Protein AF-A0A834RPD9-F1 (afdb_monomer_lite)

Organism: NCBI:txid45151

pLDDT: mean 86.38, std 17.06, range [36.84, 98.62]

Secondary structure (DSSP, 8-state):
-------------------HHHHHHHHHHHHHHHHHHHSGGGS-SSS-TTTS----BGGGS-HHHHHHHHHHHHHHHHSBP-S-TTT-TT--BHHHHHHHHHHHHHHHHSSSTTHHHHHHHHHHHHHHHHHHHH---SPPPB--GGGGSS-GGG-TTTSSSTTSGGG-----

Sequence (172 aa):
MKFVFVLVALAGSAVANAPQTDALAKHGLEQLWLDVAKHSDSYSKECTPGTVARRREWSNLKRSEKLNYIDAVQCMGKKKARYPAAIAGGAKNRYDDFVVTHILLTQYTHGNGNFLSWHRYFMWAWEQTLRNECGYKGYLPYYNWALWADNPRASPLLDVDSATINSIRSLS

InterPro domains:
  IPR002227 Tyrosinase copper-binding domain [PF00264] (92-152)
  IPR002227 Tyrosinase copper-binding domain [PS00497] (110-127)
  IPR008922 Di-copper centre-containing domain superfamily [G3DSA:1.10.1280.10] (9-169)
  IPR008922 Di-copper centre-containing domain superfamily [SSF48056] (43-160)
  IPR050316 Tyrosinase and Hemocyanin [PTHR11474] (39-154)

Structure (mmCIF, N/CA/C/O backbone):
data_AF-A0A834RPD9-F1
#
_entry.id   AF-A0A834RPD9-F1
#
loop_
_atom_site.group_PDB
_atom_site.id
_atom_site.type_symbol
_atom_site.label_atom_id
_atom_site.label_alt_id
_atom_site.label_comp_id
_atom_site.label_asym_id
_atom_site.label_entity_id
_atom_site.label_seq_id
_atom_site.pdbx_PDB_ins_code
_atom_site.Cartn_x
_atom_site.Cartn_y
_atom_site.Cartn_z
_atom_site.occupancy
_atom_site.B_iso_or_equiv
_atom_site.auth_seq_id
_atom_site.auth_comp_id
_atom_site.auth_asym_id
_atom_site.auth_atom_id
_atom_site.pdbx_PDB_model_num
ATOM 1 N N . MET A 1 1 ? -38.974 -46.574 29.282 1.00 37.72 1 MET A N 1
ATOM 2 C CA . MET A 1 1 ? -37.867 -45.605 29.454 1.00 37.72 1 MET A CA 1
ATOM 3 C C . MET A 1 1 ? -37.730 -44.793 28.176 1.00 37.72 1 MET A C 1
ATOM 5 O O . MET A 1 1 ? -37.403 -45.371 27.151 1.00 37.72 1 MET A O 1
ATOM 9 N N . LYS A 1 2 ? -38.064 -43.497 28.198 1.00 37.56 2 LYS A N 1
ATOM 10 C CA . LYS A 1 2 ? -37.857 -42.577 27.066 1.00 37.56 2 LYS A CA 1
ATOM 11 C C . LYS A 1 2 ? -36.654 -41.698 27.404 1.00 37.56 2 LYS A C 1
ATOM 13 O O . LYS A 1 2 ? -36.713 -40.955 28.377 1.00 37.56 2 LYS A O 1
ATOM 18 N N . PHE A 1 3 ? -35.570 -41.827 26.645 1.00 37.16 3 PHE A N 1
ATOM 19 C CA . PHE A 1 3 ? -34.387 -40.984 26.797 1.00 37.16 3 PHE A CA 1
ATOM 20 C C . PHE A 1 3 ? -34.636 -39.646 26.098 1.00 37.16 3 PHE A C 1
ATOM 22 O O . PHE A 1 3 ? -34.852 -39.603 24.889 1.00 37.16 3 PHE A O 1
ATOM 29 N N . VAL A 1 4 ? -34.645 -38.562 26.872 1.00 43.22 4 VAL A N 1
ATOM 30 C CA . VAL A 1 4 ? -34.692 -37.189 26.362 1.00 43.22 4 VAL A CA 1
ATOM 31 C C . VAL A 1 4 ? -33.250 -36.741 26.141 1.00 43.22 4 VAL A C 1
ATOM 33 O O . VAL A 1 4 ? -32.501 -36.577 27.100 1.00 43.22 4 VAL A O 1
ATOM 36 N N . PHE A 1 5 ? -32.851 -36.562 24.882 1.00 43.38 5 PHE A N 1
ATOM 37 C CA . PHE A 1 5 ? -31.584 -35.921 24.541 1.00 43.38 5 PHE A CA 1
ATOM 38 C C . PHE A 1 5 ? -31.767 -34.404 24.598 1.00 43.38 5 PHE A C 1
ATOM 40 O O . PHE A 1 5 ? -32.418 -33.812 23.739 1.00 43.38 5 PHE A O 1
ATOM 47 N N . VAL A 1 6 ? -31.196 -33.774 25.623 1.00 43.59 6 VAL A N 1
ATOM 48 C CA . VAL A 1 6 ? -31.073 -32.316 25.697 1.00 43.59 6 VAL A CA 1
ATOM 49 C C . VAL A 1 6 ? -29.845 -31.917 24.880 1.00 43.59 6 VAL A C 1
ATOM 51 O O . VAL A 1 6 ? -28.709 -32.094 25.313 1.00 43.59 6 VAL A O 1
ATOM 54 N N . LEU A 1 7 ? -30.076 -31.401 23.673 1.00 44.75 7 LEU A N 1
ATOM 55 C CA . LEU A 1 7 ? -29.058 -30.715 22.879 1.00 44.75 7 LEU A CA 1
ATOM 56 C C . LEU A 1 7 ? -28.772 -29.360 23.533 1.00 44.75 7 LEU A C 1
ATOM 58 O O . LEU A 1 7 ? -29.503 -28.390 23.338 1.00 44.75 7 LEU A O 1
ATOM 62 N N . VAL A 1 8 ? -27.708 -29.298 24.333 1.00 44.41 8 VAL A N 1
ATOM 63 C CA . VAL A 1 8 ? -27.150 -28.028 24.803 1.00 44.41 8 VAL A CA 1
ATOM 64 C C . VAL A 1 8 ? -26.411 -27.396 23.628 1.00 44.41 8 VAL A C 1
ATOM 66 O O . VAL A 1 8 ? -25.300 -27.794 23.285 1.00 44.41 8 VAL A O 1
ATOM 69 N N . ALA A 1 9 ? -27.044 -26.416 22.986 1.00 46.19 9 ALA A N 1
ATOM 70 C CA . ALA A 1 9 ? -26.358 -25.529 22.062 1.00 46.19 9 ALA A CA 1
ATOM 71 C C . ALA A 1 9 ? -25.400 -24.645 22.873 1.00 46.19 9 ALA A C 1
ATOM 73 O O . ALA A 1 9 ? -25.812 -23.680 23.516 1.00 46.19 9 ALA A O 1
ATOM 74 N N . LEU A 1 10 ? -24.112 -24.991 22.865 1.00 41.78 10 LEU A N 1
ATOM 75 C CA . LEU A 1 10 ? -23.051 -24.083 23.286 1.00 41.78 10 LEU A CA 1
ATOM 76 C C . LEU A 1 10 ? -23.015 -22.928 22.283 1.00 41.78 10 LEU A C 1
ATOM 78 O O . LEU A 1 10 ? -22.409 -23.026 21.216 1.00 41.78 10 LEU A O 1
ATOM 82 N N . ALA A 1 11 ? -23.687 -21.831 22.624 1.00 46.00 11 ALA A N 1
ATOM 83 C CA . ALA A 1 11 ? -23.435 -20.538 22.014 1.00 46.00 11 ALA A CA 1
ATOM 84 C C . ALA A 1 11 ? -22.009 -20.125 22.400 1.00 46.00 11 ALA A C 1
ATOM 86 O O . ALA A 1 11 ? -21.773 -19.492 23.428 1.00 46.00 11 ALA A O 1
ATOM 87 N N . GLY A 1 12 ? -21.039 -20.553 21.592 1.00 36.84 12 GLY A N 1
ATOM 88 C CA . GLY A 1 12 ? -19.687 -20.029 21.624 1.00 36.84 12 GLY A CA 1
ATOM 89 C C . GLY A 1 12 ? -19.729 -18.578 21.173 1.00 36.84 12 GLY A C 1
ATOM 90 O O . GLY A 1 12 ? -19.526 -18.280 20.000 1.00 36.84 12 GLY A O 1
ATOM 91 N N . SER A 1 13 ? -20.011 -17.671 22.103 1.00 39.88 13 SER A N 1
ATOM 92 C CA . SER A 1 13 ? -19.723 -16.256 21.931 1.00 39.88 13 SER A CA 1
ATOM 93 C C . SER A 1 13 ? -18.206 -16.114 21.930 1.00 39.88 13 SER A C 1
ATOM 95 O O . SER A 1 13 ? -17.597 -15.813 22.954 1.00 39.88 13 SER A O 1
ATOM 97 N N . ALA A 1 14 ? -17.579 -16.357 20.780 1.00 41.56 14 ALA A N 1
ATOM 98 C CA . ALA A 1 14 ? -16.257 -15.829 20.501 1.00 41.56 14 ALA A CA 1
ATOM 99 C C . ALA A 1 14 ? -16.407 -14.308 20.405 1.00 41.56 14 ALA A C 1
ATOM 101 O O . ALA A 1 14 ? -16.479 -13.726 19.324 1.00 41.56 14 ALA A O 1
ATOM 102 N N . VAL A 1 15 ? -16.527 -13.656 21.561 1.00 42.41 15 VAL A N 1
ATOM 103 C CA . VAL A 1 15 ? -16.249 -12.234 21.667 1.00 42.41 15 VAL A CA 1
ATOM 104 C C . VAL A 1 15 ? -14.756 -12.155 21.405 1.00 42.41 15 VAL A C 1
ATOM 106 O O . VAL A 1 15 ? -13.945 -12.468 22.272 1.00 42.41 15 VAL A O 1
ATOM 109 N N . ALA A 1 16 ? -14.395 -11.873 20.156 1.00 44.88 16 ALA A N 1
ATOM 110 C CA . ALA A 1 16 ? -13.029 -11.558 19.803 1.00 44.88 16 ALA A CA 1
ATOM 111 C C . ALA A 1 16 ? -12.628 -10.381 20.695 1.00 44.88 16 ALA A C 1
ATOM 113 O O . ALA A 1 16 ? -13.097 -9.259 20.495 1.00 44.88 16 ALA A O 1
ATOM 114 N N . ASN A 1 17 ? -11.834 -10.647 21.733 1.00 53.91 17 ASN A N 1
ATOM 115 C CA . ASN A 1 17 ? -11.209 -9.588 22.501 1.00 53.91 17 ASN A CA 1
ATOM 116 C C . ASN A 1 17 ? -10.353 -8.826 21.497 1.00 53.91 17 ASN A C 1
ATOM 118 O O . ASN A 1 17 ? -9.334 -9.344 21.040 1.00 53.91 17 ASN A O 1
ATOM 122 N N . ALA A 1 18 ? -10.806 -7.636 21.095 1.00 58.97 18 ALA A N 1
ATOM 123 C CA . ALA A 1 18 ? -9.969 -6.741 20.320 1.00 58.97 18 ALA A CA 1
ATOM 124 C C . ALA A 1 18 ? -8.639 -6.628 21.082 1.00 58.97 18 ALA A C 1
ATOM 126 O O . ALA A 1 18 ? -8.673 -6.398 22.298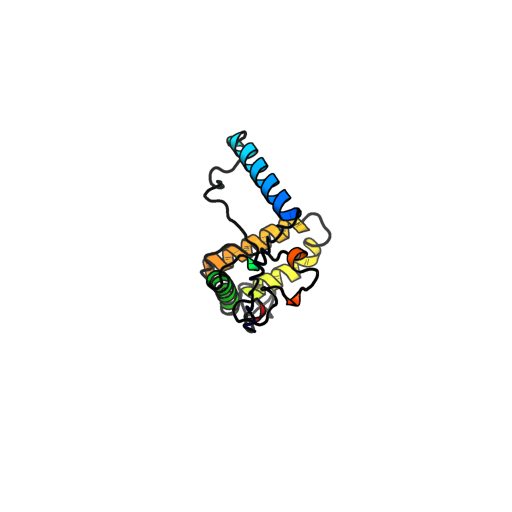 1.00 58.97 18 ALA A O 1
ATOM 127 N N . PRO A 1 19 ? -7.488 -6.847 20.426 1.00 72.81 19 PRO A N 1
ATOM 128 C CA . PRO A 1 19 ? -6.196 -6.716 21.070 1.00 72.81 19 PRO A CA 1
ATOM 129 C C . PRO A 1 19 ? -6.140 -5.408 21.854 1.00 72.81 19 PRO A C 1
ATOM 131 O O . PRO A 1 19 ? -6.664 -4.388 21.404 1.00 72.81 19 PRO A O 1
ATOM 134 N N . GLN A 1 20 ? -5.490 -5.407 23.017 1.00 78.81 20 GLN A N 1
ATOM 135 C CA . GLN A 1 20 ? -5.323 -4.191 23.827 1.00 78.81 20 GLN A CA 1
ATOM 136 C C . GLN A 1 20 ? -4.764 -3.020 22.992 1.00 78.81 20 GLN A C 1
ATOM 138 O O . GLN A 1 20 ? -5.111 -1.862 23.220 1.00 78.81 20 GLN A O 1
ATOM 143 N N . THR A 1 21 ? -3.966 -3.330 21.967 1.00 80.12 21 THR A N 1
ATOM 144 C CA . THR A 1 21 ? -3.442 -2.371 20.989 1.00 80.12 2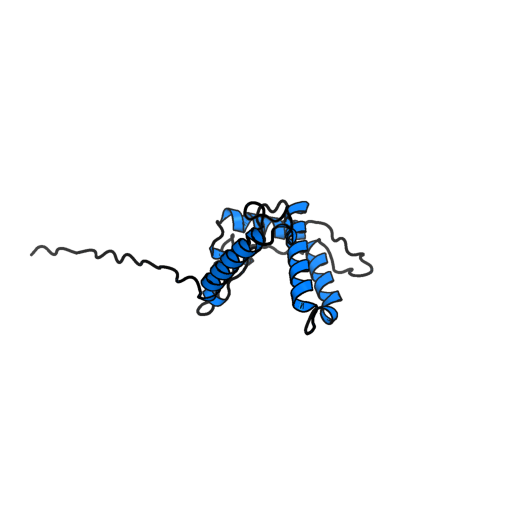1 THR A CA 1
ATOM 145 C C . THR A 1 21 ? -4.530 -1.698 20.150 1.00 80.12 21 THR A C 1
ATOM 147 O O . THR A 1 21 ? -4.437 -0.500 19.899 1.00 80.12 21 THR A O 1
ATOM 150 N N . ASP A 1 22 ? -5.579 -2.420 19.751 1.00 82.31 22 ASP A N 1
ATOM 151 C CA . ASP A 1 22 ? -6.691 -1.874 18.963 1.00 82.31 22 ASP A CA 1
ATOM 152 C C . ASP A 1 22 ? -7.579 -0.968 19.828 1.00 82.31 22 ASP A C 1
ATOM 154 O O . ASP A 1 22 ? -8.010 0.098 19.381 1.00 82.31 22 ASP A O 1
ATOM 158 N N . ALA A 1 23 ? -7.793 -1.340 21.096 1.00 85.75 23 ALA A N 1
ATOM 159 C CA . ALA A 1 23 ? -8.485 -0.488 22.064 1.00 85.75 23 ALA A CA 1
ATOM 160 C C . ALA A 1 23 ? -7.720 0.826 22.307 1.00 85.75 23 ALA A C 1
ATOM 162 O O . ALA A 1 23 ? -8.315 1.906 22.288 1.00 85.75 23 ALA A O 1
ATOM 163 N N . LEU A 1 24 ? -6.393 0.749 22.459 1.00 88.50 24 LEU A N 1
ATOM 164 C CA . LEU A 1 24 ? -5.541 1.926 22.619 1.00 88.50 24 LEU A CA 1
ATOM 165 C C . LEU A 1 24 ? -5.535 2.808 21.363 1.00 88.50 24 LEU A C 1
ATOM 167 O O . LEU A 1 24 ? -5.635 4.030 21.473 1.00 88.50 24 LEU A O 1
ATOM 171 N N . ALA A 1 25 ? -5.471 2.209 20.172 1.00 87.88 25 ALA A N 1
ATOM 172 C CA . ALA A 1 25 ? -5.541 2.941 18.909 1.00 87.88 25 ALA A CA 1
ATOM 173 C C . ALA A 1 25 ? -6.880 3.677 18.749 1.00 87.88 25 ALA A C 1
ATOM 175 O O . ALA A 1 25 ? -6.901 4.832 18.319 1.00 87.88 25 ALA A O 1
ATOM 176 N N . LYS A 1 26 ? -7.994 3.043 19.143 1.00 88.56 26 LYS A N 1
ATOM 177 C CA . LYS A 1 26 ? -9.317 3.677 19.153 1.00 88.56 26 LYS A CA 1
ATOM 178 C C . LYS A 1 26 ? -9.357 4.872 20.105 1.00 88.56 26 LYS A C 1
ATOM 180 O O . LYS A 1 26 ? -9.768 5.950 19.685 1.00 88.56 26 LYS A O 1
ATOM 185 N N . HIS A 1 27 ? -8.880 4.704 21.338 1.00 92.12 27 HIS A N 1
ATOM 186 C CA . HIS A 1 27 ? -8.811 5.802 22.303 1.00 92.12 27 HIS A CA 1
ATOM 187 C C . HIS A 1 27 ? -7.941 6.960 21.784 1.00 92.12 27 HIS A C 1
ATOM 189 O O . HIS A 1 27 ? -8.343 8.118 21.846 1.00 92.12 27 HIS A O 1
ATOM 195 N N . GLY A 1 28 ? -6.776 6.661 21.200 1.00 93.12 28 GLY A N 1
ATOM 196 C CA . GLY A 1 28 ? -5.909 7.676 20.596 1.00 93.12 28 GLY A CA 1
ATOM 197 C C . GLY A 1 28 ? -6.586 8.441 19.454 1.00 93.12 28 GLY A C 1
ATOM 198 O O . GLY A 1 28 ? -6.439 9.657 19.355 1.00 93.12 28 GLY A O 1
ATOM 199 N N . LEU A 1 29 ? -7.375 7.753 18.625 1.00 90.75 29 LEU A N 1
ATOM 200 C CA . LEU A 1 29 ? -8.143 8.385 17.554 1.00 90.75 29 LEU A CA 1
ATOM 201 C C . LEU A 1 29 ? -9.250 9.304 18.095 1.00 90.75 29 LEU A C 1
ATOM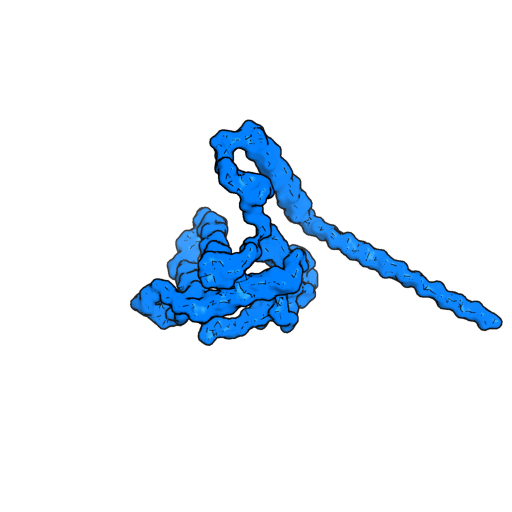 203 O O . LEU A 1 29 ? -9.465 10.381 17.548 1.00 90.75 29 LEU A O 1
ATOM 207 N N . GLU A 1 30 ? -9.939 8.907 19.164 1.00 92.06 30 GLU A N 1
ATOM 208 C CA . GLU A 1 30 ? -10.943 9.750 19.829 1.00 92.06 30 GLU A CA 1
ATOM 209 C C . GLU A 1 30 ? -10.307 11.029 20.390 1.00 92.06 30 GLU A C 1
ATOM 211 O O . GLU A 1 30 ? -10.808 12.125 20.135 1.00 92.06 30 GLU A O 1
ATOM 216 N N . GLN A 1 31 ? -9.159 10.909 21.066 1.00 94.81 31 GLN A N 1
ATOM 217 C CA . GLN A 1 31 ? -8.411 12.066 21.569 1.00 94.81 31 GLN A CA 1
ATOM 218 C C . GLN A 1 31 ? -7.928 12.982 20.439 1.00 94.81 31 GLN A C 1
ATOM 220 O O . GLN A 1 31 ? -8.035 14.202 20.557 1.00 94.81 31 GLN A O 1
ATOM 225 N N . LEU A 1 32 ? -7.466 12.415 19.319 1.00 92.31 32 LEU A N 1
ATOM 226 C CA . LEU A 1 32 ? -7.076 13.195 18.144 1.00 92.31 32 LEU A CA 1
ATOM 227 C C . LEU A 1 32 ? -8.240 14.045 17.623 1.00 92.31 32 LEU A C 1
ATOM 229 O O . LEU A 1 32 ? -8.050 15.218 17.327 1.00 92.31 32 LEU A O 1
ATOM 233 N N . TRP A 1 33 ? -9.451 13.494 17.529 1.00 91.12 33 TRP A N 1
ATOM 234 C CA . TRP A 1 33 ? -10.590 14.270 17.030 1.00 91.12 33 TRP A CA 1
ATOM 235 C C . TRP A 1 33 ? -11.043 15.364 17.993 1.00 91.12 33 TRP A C 1
ATOM 237 O O . TRP A 1 33 ? -11.471 16.426 17.540 1.00 91.12 33 TRP A O 1
ATOM 247 N N . LEU A 1 34 ? -10.905 15.145 19.302 1.00 92.94 34 LEU A N 1
ATOM 248 C CA . LEU A 1 34 ? -11.113 16.201 20.292 1.00 92.94 34 LEU A CA 1
ATOM 249 C C . LEU A 1 34 ? -10.086 17.329 20.133 1.00 92.94 34 LEU A C 1
ATOM 251 O O . LEU A 1 34 ? -10.447 18.498 20.253 1.00 92.94 34 LEU A O 1
ATOM 255 N N . ASP A 1 35 ? -8.830 16.993 19.842 1.00 93.44 35 ASP A N 1
ATOM 256 C CA . ASP A 1 35 ? -7.780 17.980 19.594 1.00 93.44 35 ASP A CA 1
ATOM 257 C C . ASP A 1 35 ? -8.012 18.763 18.293 1.00 93.44 35 ASP A C 1
ATOM 259 O O . ASP A 1 35 ? -7.979 19.992 18.298 1.00 93.44 35 ASP A O 1
ATOM 263 N N . VAL A 1 36 ? -8.366 18.072 17.204 1.00 91.56 36 VAL A N 1
ATOM 264 C CA . VAL A 1 36 ? -8.718 18.693 15.915 1.00 91.56 36 VAL A CA 1
ATOM 265 C C . VAL A 1 36 ? -9.886 19.670 16.065 1.00 91.56 36 VAL A C 1
ATOM 267 O O . VAL A 1 36 ? -9.859 20.751 15.481 1.00 91.56 36 VAL A O 1
ATOM 270 N N . ALA A 1 37 ? -10.895 19.329 16.873 1.00 90.00 37 ALA A N 1
ATOM 271 C CA . ALA A 1 37 ? -12.028 20.216 17.134 1.00 90.00 37 ALA A CA 1
ATOM 272 C C . ALA A 1 37 ? -11.629 21.481 17.916 1.00 90.00 37 ALA A C 1
ATOM 274 O O . ALA A 1 37 ? -12.202 22.545 17.688 1.00 90.00 37 ALA A O 1
ATOM 275 N N . LYS A 1 38 ? -10.648 21.382 18.823 1.00 94.44 38 LYS A N 1
ATOM 276 C CA . LYS A 1 38 ? -10.145 22.520 19.613 1.00 94.44 38 LYS A CA 1
ATOM 277 C C . LYS A 1 38 ? -9.174 23.403 18.833 1.00 94.44 38 LYS A C 1
ATOM 279 O O . LYS A 1 38 ? -9.160 24.611 19.044 1.00 94.44 38 LYS A O 1
ATOM 284 N N . HIS A 1 39 ? -8.388 22.817 17.936 1.00 92.88 39 HIS A N 1
ATOM 285 C CA . HIS A 1 39 ? -7.304 23.489 17.219 1.00 92.88 39 HIS A CA 1
ATOM 286 C C . HIS A 1 39 ? -7.528 23.485 15.702 1.00 92.88 39 HIS A C 1
ATOM 288 O O . HIS A 1 39 ? -6.603 23.224 14.938 1.00 92.88 39 HIS A O 1
ATOM 294 N N . SER A 1 40 ? -8.756 23.758 15.252 1.00 87.88 40 SER A N 1
ATOM 295 C CA . SER A 1 40 ? -9.153 23.561 13.847 1.00 87.88 40 SER A CA 1
ATOM 296 C C . SER A 1 40 ? -8.296 24.312 12.816 1.00 87.88 40 SER A C 1
ATOM 298 O O . SER A 1 40 ? -8.117 23.814 11.707 1.00 87.88 40 SER A O 1
ATOM 300 N N . ASP A 1 41 ? -7.699 25.448 13.190 1.00 92.44 41 ASP A N 1
ATOM 301 C CA . ASP A 1 41 ? -6.809 26.227 12.317 1.00 92.44 41 ASP A CA 1
ATOM 302 C C . ASP A 1 41 ? -5.437 25.567 12.093 1.00 92.44 41 ASP A C 1
ATOM 304 O O . ASP A 1 41 ? -4.766 25.851 11.101 1.00 92.44 41 ASP A O 1
ATOM 308 N N . SER A 1 42 ? -5.026 24.656 12.981 1.00 91.62 42 SER A N 1
ATOM 309 C CA . SER A 1 42 ? -3.764 23.907 12.888 1.00 91.62 42 SER A CA 1
ATOM 310 C C . SER A 1 42 ? -3.867 22.656 12.009 1.00 91.62 42 SER A C 1
ATOM 312 O O . SER A 1 42 ? -2.855 22.007 11.740 1.00 91.62 42 SER A O 1
ATOM 314 N N . TYR A 1 43 ? -5.075 22.291 11.570 1.00 88.56 43 TYR A N 1
ATOM 315 C CA . TYR A 1 43 ? -5.344 21.059 10.833 1.00 88.56 43 TYR A CA 1
ATOM 316 C C . TYR A 1 43 ? -5.912 21.327 9.436 1.00 88.56 43 TYR A C 1
ATOM 318 O O . TYR A 1 43 ? -6.466 22.380 9.132 1.00 88.56 43 TYR A O 1
ATOM 326 N N . SER A 1 44 ? -5.769 20.339 8.549 1.00 87.31 44 SER A N 1
ATOM 327 C CA . SER A 1 44 ? -6.324 20.423 7.197 1.00 87.31 44 SER A CA 1
ATOM 328 C C . SER A 1 44 ? -7.853 20.441 7.229 1.00 87.31 44 SER A C 1
ATOM 330 O O . SER A 1 44 ? -8.477 19.568 7.828 1.00 87.31 44 SER A O 1
ATOM 332 N N . LYS A 1 45 ? -8.453 21.374 6.481 1.00 88.75 45 LYS A N 1
ATOM 333 C CA . LYS A 1 45 ? -9.907 21.427 6.248 1.00 88.75 45 LYS A CA 1
ATOM 334 C C . LYS A 1 45 ? -10.409 20.292 5.347 1.00 88.75 45 LYS A C 1
ATOM 336 O O . LYS A 1 45 ? -11.602 20.013 5.322 1.00 88.75 45 LYS A O 1
ATOM 341 N N . GLU A 1 46 ? -9.510 19.634 4.616 1.00 89.69 46 GLU A N 1
ATOM 342 C CA . GLU A 1 46 ? -9.832 18.542 3.691 1.00 89.69 46 GLU A CA 1
ATOM 343 C C . GLU A 1 46 ? -9.756 17.162 4.362 1.00 89.69 46 GLU A C 1
ATOM 345 O O . GLU A 1 46 ? -10.467 16.238 3.962 1.00 89.69 46 GLU A O 1
ATOM 350 N N . CYS A 1 47 ? -8.924 17.009 5.401 1.00 88.56 47 CYS A N 1
ATOM 351 C CA . CYS A 1 47 ? -8.807 15.779 6.185 1.00 88.56 47 CYS A CA 1
ATOM 352 C C . CYS A 1 47 ? -9.764 15.825 7.383 1.00 88.56 47 CYS A C 1
ATOM 354 O O . CYS A 1 47 ? -9.412 16.253 8.479 1.00 88.56 47 CYS A O 1
ATOM 356 N N . THR A 1 48 ? -10.995 15.379 7.156 1.00 88.44 48 THR A N 1
ATOM 357 C CA . THR A 1 48 ? -12.086 15.411 8.135 1.00 88.44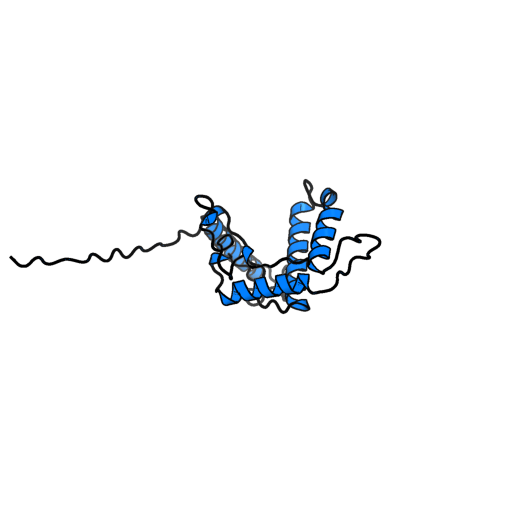 48 THR A CA 1
ATOM 358 C C . THR A 1 48 ? -12.446 13.994 8.589 1.00 88.44 48 THR A C 1
ATOM 360 O O . THR A 1 48 ? -12.127 13.026 7.892 1.00 88.44 48 THR A O 1
ATOM 363 N N . PRO A 1 49 ? -13.199 13.822 9.690 1.00 86.69 49 PRO A N 1
ATOM 364 C CA . PRO A 1 49 ? -13.696 12.505 10.100 1.00 86.69 49 PRO A CA 1
ATOM 365 C C . PRO A 1 49 ? -14.491 11.749 9.017 1.00 86.69 49 PRO A C 1
ATOM 367 O O . PRO A 1 49 ? -14.535 10.512 9.041 1.00 86.69 49 PRO A O 1
ATOM 370 N N . GLY A 1 50 ? -15.118 12.482 8.085 1.00 88.25 50 GLY A N 1
ATOM 371 C CA . GLY A 1 50 ? -15.896 11.933 6.971 1.00 88.25 50 GLY A CA 1
ATOM 372 C C . GLY A 1 50 ? -15.081 11.629 5.711 1.00 88.25 50 GLY A C 1
ATOM 373 O O . GLY A 1 50 ? -15.503 10.798 4.912 1.00 88.25 50 GLY A O 1
ATOM 374 N N . THR A 1 51 ? -13.916 12.258 5.536 1.00 90.38 51 THR A N 1
ATOM 375 C CA . THR A 1 51 ? -13.059 12.097 4.344 1.00 90.38 51 THR A CA 1
ATOM 376 C C . THR A 1 51 ? -11.783 11.304 4.617 1.00 90.38 51 THR A C 1
ATOM 378 O O . THR A 1 51 ? -11.143 10.827 3.679 1.00 90.38 51 THR A O 1
ATOM 381 N N . VAL A 1 52 ? -11.405 11.133 5.888 1.00 90.56 52 VAL A N 1
ATOM 382 C CA . VAL A 1 52 ? -10.193 10.412 6.281 1.00 90.56 52 VAL A CA 1
ATOM 383 C C . VAL A 1 52 ? -10.230 8.956 5.808 1.00 90.56 52 VAL A C 1
ATOM 385 O O . VAL A 1 52 ? -11.193 8.214 6.027 1.00 90.56 52 VAL A O 1
ATOM 388 N N . ALA A 1 53 ? -9.138 8.531 5.177 1.00 92.62 53 ALA A N 1
ATOM 389 C CA . ALA A 1 53 ? -8.941 7.151 4.765 1.00 92.62 53 ALA A CA 1
ATOM 390 C C . ALA A 1 53 ? -8.935 6.211 5.980 1.00 92.62 53 ALA A C 1
ATOM 392 O O . ALA A 1 53 ? -8.213 6.435 6.953 1.00 92.62 53 ALA A O 1
ATOM 393 N N . ARG A 1 54 ? -9.698 5.114 5.908 1.00 91.31 54 ARG A N 1
ATOM 394 C CA . ARG A 1 54 ? -9.737 4.080 6.955 1.00 91.31 54 ARG A CA 1
ATOM 395 C C . ARG A 1 54 ? -9.129 2.784 6.439 1.00 91.31 54 ARG A C 1
ATOM 397 O O . ARG A 1 54 ? -9.741 2.073 5.643 1.00 91.31 54 ARG A O 1
ATOM 404 N N . ARG A 1 55 ? -7.925 2.473 6.916 1.00 94.75 55 ARG A N 1
ATOM 405 C CA . ARG A 1 55 ? -7.269 1.176 6.703 1.00 94.75 55 ARG A CA 1
ATOM 406 C C . ARG A 1 55 ? -7.800 0.176 7.723 1.00 94.75 55 ARG A C 1
ATOM 408 O O . ARG A 1 55 ? -7.995 0.528 8.882 1.00 94.75 55 ARG A O 1
ATOM 415 N N . ARG A 1 56 ? -8.080 -1.049 7.282 1.00 93.25 56 ARG A N 1
ATOM 416 C CA . ARG A 1 56 ? -8.711 -2.094 8.102 1.00 93.25 56 ARG A CA 1
ATOM 417 C C . ARG A 1 56 ? -7.874 -3.359 8.088 1.00 93.25 56 ARG A C 1
ATOM 419 O O . ARG A 1 56 ? -7.160 -3.623 7.122 1.00 93.25 56 ARG A O 1
ATOM 426 N N . GLU A 1 57 ? -7.980 -4.120 9.164 1.00 92.62 57 GLU A N 1
ATOM 427 C CA . GLU A 1 57 ? -7.352 -5.428 9.261 1.00 92.62 57 GLU A CA 1
ATOM 428 C C . GLU A 1 57 ? -7.917 -6.356 8.162 1.00 92.62 57 GLU A C 1
ATOM 430 O O . GLU A 1 57 ? -9.096 -6.265 7.805 1.00 92.62 57 GLU A O 1
ATOM 435 N N . TRP A 1 58 ? -7.063 -7.201 7.577 1.00 94.25 58 TRP A N 1
ATOM 436 C CA . TRP A 1 58 ? -7.413 -8.065 6.446 1.00 94.25 58 TRP A CA 1
ATOM 437 C C . TRP A 1 58 ? -8.600 -9.000 6.712 1.00 94.25 58 TRP A C 1
ATOM 439 O O . TRP A 1 58 ? -9.493 -9.108 5.873 1.00 94.25 58 TRP A O 1
ATOM 449 N N . SER A 1 59 ? -8.635 -9.696 7.848 1.00 92.56 59 SER A N 1
ATOM 450 C CA . SER A 1 59 ? -9.740 -10.580 8.237 1.00 92.56 59 SER A CA 1
ATOM 451 C C . SER A 1 59 ? -11.088 -9.856 8.347 1.00 92.56 59 SER A C 1
ATOM 453 O O . SER A 1 59 ? -12.105 -10.453 8.001 1.00 92.56 59 SER A O 1
ATOM 455 N N . ASN A 1 60 ? -11.088 -8.562 8.677 1.00 93.31 60 ASN A N 1
ATOM 456 C CA . ASN A 1 60 ? -12.282 -7.711 8.732 1.00 93.31 60 ASN A CA 1
ATOM 457 C C . ASN A 1 60 ? -12.791 -7.241 7.355 1.00 93.31 60 ASN A C 1
ATOM 459 O O . ASN A 1 60 ? -13.840 -6.594 7.275 1.00 93.31 60 ASN A O 1
ATOM 463 N N . LEU A 1 61 ? -12.076 -7.532 6.262 1.00 94.81 61 LEU A N 1
ATOM 464 C CA . LEU A 1 61 ? -12.551 -7.255 4.906 1.00 94.81 61 LEU A CA 1
ATOM 465 C C . LEU A 1 61 ? -13.534 -8.324 4.413 1.00 94.81 61 LEU A C 1
ATOM 467 O O . LEU A 1 61 ? -13.318 -9.529 4.573 1.00 94.81 61 LEU A O 1
ATOM 471 N N . LYS A 1 62 ? -14.568 -7.887 3.689 1.00 95.00 62 LYS A N 1
ATOM 472 C CA . LYS A 1 62 ? -15.444 -8.780 2.919 1.00 95.00 62 LYS A CA 1
ATOM 473 C C . LYS A 1 62 ? -14.640 -9.483 1.826 1.00 95.00 62 LYS A C 1
ATOM 475 O O . LYS A 1 62 ? -13.691 -8.921 1.279 1.00 95.00 62 LYS A O 1
ATOM 480 N N . ARG A 1 63 ? -15.085 -10.673 1.406 1.00 93.06 63 ARG A N 1
ATOM 481 C CA . ARG A 1 63 ? -14.463 -11.420 0.293 1.00 93.06 63 ARG A CA 1
ATOM 482 C C . ARG A 1 63 ? -14.292 -10.559 -0.965 1.00 93.06 63 ARG A C 1
ATOM 484 O O . ARG A 1 63 ? -13.223 -10.559 -1.558 1.00 93.06 63 ARG A O 1
ATOM 491 N N . SER A 1 64 ? -15.310 -9.782 -1.336 1.00 95.19 64 SER A N 1
ATOM 492 C CA . SER A 1 64 ? -15.258 -8.885 -2.500 1.00 95.19 64 SER A CA 1
ATOM 493 C C . SER A 1 64 ? -14.215 -7.772 -2.367 1.00 95.19 64 SER A C 1
ATOM 495 O O . SER A 1 64 ? -13.634 -7.355 -3.361 1.00 95.19 64 SER A O 1
ATOM 497 N N . GLU A 1 65 ? -13.971 -7.280 -1.150 1.00 96.12 65 GLU A N 1
ATOM 498 C CA . GLU A 1 65 ? -12.965 -6.245 -0.886 1.00 96.12 65 GLU A CA 1
ATOM 499 C C . GLU A 1 65 ? -11.552 -6.828 -0.982 1.00 96.12 65 GLU A C 1
ATOM 501 O O . GLU A 1 65 ? -10.682 -6.216 -1.599 1.00 96.12 65 GLU A O 1
ATOM 506 N N . LYS A 1 66 ? -11.350 -8.044 -0.453 1.00 95.12 66 LYS A N 1
ATOM 507 C CA . LYS A 1 66 ? -10.097 -8.802 -0.606 1.00 95.12 66 LYS A CA 1
ATOM 508 C C . LYS A 1 66 ? -9.785 -9.060 -2.078 1.00 95.12 66 LYS A C 1
ATOM 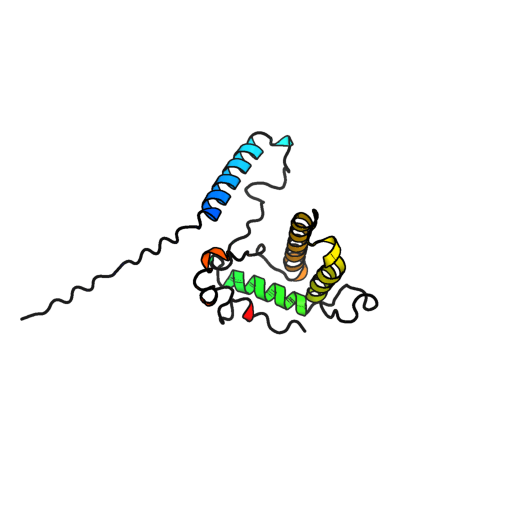510 O O . LYS A 1 66 ? -8.686 -8.750 -2.528 1.00 95.12 66 LYS A O 1
ATOM 515 N N . LEU A 1 67 ? -10.765 -9.560 -2.834 1.00 94.31 67 LEU A N 1
ATOM 516 C CA . LEU A 1 67 ? -10.619 -9.808 -4.270 1.00 94.31 67 LEU A CA 1
ATOM 517 C C . LEU A 1 67 ? -10.319 -8.518 -5.042 1.00 94.31 67 LEU A C 1
ATOM 519 O O . LEU A 1 67 ? -9.396 -8.508 -5.842 1.00 94.31 67 LEU A O 1
ATOM 523 N N . ASN A 1 68 ? -10.991 -7.401 -4.738 1.00 96.56 68 ASN A N 1
ATOM 524 C CA . ASN A 1 68 ? -10.685 -6.124 -5.392 1.00 96.56 68 ASN A CA 1
ATOM 525 C C . ASN A 1 68 ? -9.244 -5.648 -5.136 1.00 96.56 68 ASN A C 1
ATOM 527 O O . ASN A 1 68 ? -8.636 -5.062 -6.030 1.00 96.56 68 ASN A O 1
ATOM 531 N N . TYR A 1 69 ? -8.692 -5.894 -3.942 1.00 96.88 69 TYR A N 1
ATOM 532 C CA . TYR A 1 69 ? -7.277 -5.634 -3.670 1.00 96.88 69 TYR A CA 1
ATOM 533 C C . TYR A 1 69 ? -6.369 -6.555 -4.494 1.00 96.88 69 TYR A C 1
ATOM 535 O O . TYR A 1 69 ? -5.470 -6.071 -5.177 1.00 96.88 69 TYR A O 1
ATOM 543 N N . ILE A 1 70 ? -6.628 -7.865 -4.474 1.00 95.31 70 ILE A N 1
ATOM 544 C CA . ILE A 1 70 ? -5.856 -8.872 -5.221 1.00 95.31 70 ILE A CA 1
ATOM 545 C C . ILE A 1 70 ? -5.848 -8.559 -6.723 1.00 95.31 70 ILE A C 1
ATOM 547 O O . ILE A 1 70 ? -4.778 -8.528 -7.331 1.00 95.31 70 ILE A O 1
ATOM 551 N N . ASP A 1 71 ? -7.008 -8.256 -7.306 1.00 95.75 71 ASP A N 1
ATOM 552 C CA . ASP A 1 71 ? -7.154 -7.895 -8.719 1.00 95.75 71 ASP A CA 1
ATOM 553 C C . ASP A 1 71 ? -6.326 -6.653 -9.068 1.00 95.75 71 ASP A C 1
ATOM 555 O O . ASP A 1 71 ? -5.671 -6.604 -10.114 1.00 95.75 71 ASP A O 1
ATOM 559 N N . ALA A 1 72 ? -6.304 -5.656 -8.178 1.00 97.75 72 ALA A N 1
ATOM 560 C CA . ALA A 1 72 ? -5.507 -4.455 -8.378 1.00 97.75 72 ALA A CA 1
ATOM 561 C C . ALA A 1 72 ? -3.999 -4.750 -8.334 1.00 97.75 72 ALA A C 1
ATOM 563 O O . ALA A 1 72 ? -3.252 -4.219 -9.157 1.00 97.75 72 ALA A O 1
ATOM 564 N N . VAL A 1 73 ? -3.543 -5.631 -7.436 1.00 96.94 73 VAL A N 1
ATOM 565 C CA . VAL A 1 73 ? -2.133 -6.055 -7.398 1.00 96.94 73 VAL A CA 1
ATOM 566 C C . VAL A 1 73 ? -1.765 -6.867 -8.642 1.00 96.94 73 VAL A C 1
ATOM 568 O O . VAL A 1 73 ? -0.732 -6.612 -9.255 1.00 96.94 73 VAL A O 1
ATOM 571 N N . GLN A 1 74 ? -2.625 -7.781 -9.095 1.00 96.12 74 GLN A N 1
ATOM 572 C CA . GLN A 1 74 ? -2.404 -8.509 -10.350 1.00 96.12 74 GLN A CA 1
ATOM 573 C C . GLN A 1 74 ? -2.365 -7.571 -11.564 1.00 96.12 74 GLN A C 1
ATOM 575 O O . GLN A 1 74 ? -1.579 -7.768 -12.491 1.00 96.12 74 GLN A O 1
ATOM 580 N N . CYS A 1 75 ? -3.186 -6.521 -11.566 1.00 97.62 75 CYS A N 1
ATOM 581 C CA . CYS A 1 75 ? -3.143 -5.479 -12.586 1.00 97.62 75 CYS A CA 1
ATOM 582 C C . CYS A 1 75 ? -1.785 -4.754 -12.628 1.00 97.62 75 CYS A C 1
ATOM 584 O O . CYS A 1 75 ? -1.307 -4.449 -13.723 1.00 97.62 75 CYS A O 1
ATOM 586 N N . MET A 1 76 ? -1.117 -4.543 -11.487 1.00 97.88 76 MET A N 1
ATOM 587 C CA . MET A 1 76 ? 0.234 -3.960 -11.457 1.00 97.88 76 MET A CA 1
ATOM 588 C C . MET A 1 76 ? 1.247 -4.808 -12.231 1.00 97.88 76 MET A C 1
ATOM 590 O O . MET A 1 76 ? 2.064 -4.246 -12.959 1.00 97.88 76 MET A O 1
ATOM 594 N N . GLY A 1 77 ? 1.135 -6.139 -12.151 1.00 96.25 77 GLY A N 1
ATOM 595 C CA . GLY A 1 77 ? 1.955 -7.081 -12.924 1.00 96.25 77 GLY A CA 1
ATOM 596 C C . GLY A 1 77 ? 1.730 -7.012 -14.440 1.00 96.25 77 GLY A C 1
ATOM 597 O O . GLY A 1 77 ? 2.600 -7.387 -15.214 1.00 96.25 77 GLY A O 1
ATOM 598 N N . LYS A 1 78 ? 0.589 -6.477 -14.893 1.00 96.19 78 LYS A N 1
ATOM 599 C CA . LYS A 1 78 ? 0.248 -6.345 -16.323 1.00 96.19 78 LYS A CA 1
ATOM 600 C C . LYS A 1 78 ? 0.619 -4.987 -16.918 1.00 96.19 78 LYS A C 1
ATOM 602 O O . LYS A 1 78 ? 0.607 -4.821 -18.136 1.00 96.19 78 LYS A O 1
ATOM 607 N N . LYS A 1 79 ? 0.894 -3.983 -16.084 1.00 96.50 79 LYS A N 1
ATOM 608 C CA . LYS A 1 79 ? 1.258 -2.642 -16.552 1.00 96.50 79 LYS A CA 1
ATOM 609 C C . LYS A 1 79 ? 2.753 -2.563 -16.799 1.00 96.50 79 LYS A C 1
ATOM 611 O O . LYS A 1 79 ? 3.524 -3.015 -15.969 1.00 96.50 79 LYS A O 1
ATOM 616 N N . LYS A 1 80 ? 3.154 -1.909 -17.889 1.00 96.19 80 LYS A N 1
ATOM 617 C CA . LYS A 1 80 ? 4.564 -1.692 -18.244 1.00 96.19 80 LYS A CA 1
ATOM 618 C C . LYS A 1 80 ? 5.316 -0.933 -17.141 1.00 96.19 80 LYS A C 1
ATOM 620 O O . LYS A 1 80 ? 4.807 0.083 -16.665 1.00 96.19 80 LYS A O 1
ATOM 625 N N . ALA A 1 81 ? 6.520 -1.394 -16.795 1.00 97.06 81 ALA A N 1
ATOM 626 C CA . ALA A 1 81 ? 7.446 -0.682 -15.910 1.00 97.06 81 ALA A CA 1
ATOM 627 C C . ALA A 1 81 ? 7.736 0.752 -16.396 1.00 97.06 81 ALA A C 1
ATOM 629 O O . ALA A 1 81 ? 7.746 1.030 -17.602 1.00 97.06 81 ALA A O 1
ATOM 630 N N . ARG A 1 82 ? 7.984 1.663 -15.451 1.00 96.38 82 ARG A N 1
ATOM 631 C CA . ARG A 1 82 ? 8.390 3.055 -15.706 1.00 96.38 82 ARG A CA 1
ATOM 632 C C . ARG A 1 82 ? 9.880 3.286 -15.504 1.00 96.38 82 ARG A C 1
ATOM 634 O O . ARG A 1 82 ? 10.397 4.249 -16.069 1.00 96.38 82 ARG A O 1
ATOM 641 N N . TYR A 1 83 ? 10.569 2.449 -14.728 1.00 94.25 83 TYR A N 1
ATOM 642 C CA . TYR A 1 83 ? 12.017 2.566 -14.593 1.00 94.25 83 TYR A CA 1
ATOM 643 C C . TYR A 1 83 ? 12.708 2.450 -15.961 1.00 94.25 83 TYR A C 1
ATOM 645 O O . TYR A 1 83 ? 12.391 1.549 -16.742 1.00 94.25 83 TYR A O 1
ATOM 653 N N . PRO A 1 84 ? 13.685 3.324 -16.268 1.00 95.69 84 PRO A N 1
ATOM 654 C CA . PRO A 1 84 ? 14.529 3.149 -17.439 1.00 95.69 84 PRO A CA 1
ATOM 655 C C . PRO A 1 84 ? 15.257 1.802 -17.393 1.00 95.69 84 PRO A C 1
ATOM 657 O O . PRO A 1 84 ? 15.877 1.461 -16.384 1.00 95.69 84 PRO A O 1
ATOM 660 N N . ALA A 1 85 ? 15.261 1.068 -18.509 1.00 94.31 85 ALA A N 1
ATOM 661 C CA . ALA A 1 85 ? 15.936 -0.230 -18.604 1.00 94.31 85 ALA A CA 1
ATOM 662 C C . ALA A 1 85 ? 17.448 -0.147 -18.313 1.00 94.31 85 ALA A C 1
ATOM 664 O O . ALA A 1 85 ? 18.032 -1.113 -17.833 1.00 94.31 85 ALA A O 1
ATOM 665 N N . ALA A 1 86 ? 18.070 1.014 -18.548 1.00 96.56 86 ALA A N 1
ATOM 666 C CA . ALA A 1 86 ? 19.467 1.271 -18.199 1.00 96.56 86 ALA A CA 1
ATOM 667 C C . ALA A 1 86 ? 19.729 1.263 -16.680 1.00 96.56 86 ALA A C 1
ATOM 669 O O . ALA A 1 86 ? 20.842 0.977 -16.257 1.00 96.56 86 ALA A O 1
ATOM 670 N N . ILE A 1 87 ? 18.712 1.571 -15.867 1.00 95.81 87 ILE A N 1
ATOM 671 C CA . ILE A 1 87 ? 18.793 1.550 -14.401 1.00 95.81 87 ILE A CA 1
ATOM 672 C C . ILE A 1 87 ? 18.368 0.178 -13.872 1.00 95.81 87 ILE A C 1
ATOM 674 O O . ILE A 1 87 ? 19.014 -0.371 -12.985 1.00 95.81 87 ILE A O 1
ATOM 678 N N . ALA A 1 88 ? 17.285 -0.384 -14.416 1.00 96.12 88 ALA A N 1
ATOM 679 C CA . ALA A 1 88 ? 16.722 -1.645 -13.951 1.00 96.12 88 ALA A CA 1
ATOM 680 C C . ALA A 1 88 ? 16.189 -2.496 -15.113 1.00 96.12 88 ALA A C 1
ATOM 682 O O . ALA A 1 88 ? 14.984 -2.625 -15.310 1.00 96.12 88 ALA A O 1
ATOM 683 N N . GLY A 1 89 ? 17.086 -3.129 -15.875 1.00 95.12 89 GLY A N 1
ATOM 684 C CA . GLY A 1 89 ? 16.709 -3.984 -17.014 1.00 95.12 89 GLY A CA 1
ATOM 685 C C . GLY A 1 89 ? 15.869 -5.217 -16.635 1.00 95.12 89 GLY A C 1
ATOM 686 O O . GLY A 1 89 ? 15.180 -5.800 -17.481 1.00 95.12 89 GLY A O 1
ATOM 687 N N . GLY A 1 90 ? 15.904 -5.599 -15.353 1.00 94.44 90 GLY A N 1
ATOM 688 C CA . GLY A 1 90 ? 15.076 -6.656 -14.776 1.00 94.44 90 GLY A CA 1
ATOM 689 C C . GLY A 1 90 ? 13.619 -6.256 -14.535 1.00 94.44 90 GLY A C 1
ATOM 690 O O . GLY A 1 90 ? 12.773 -7.141 -14.536 1.00 94.44 90 GLY A O 1
ATOM 691 N N . ALA A 1 91 ? 13.306 -4.963 -14.391 1.00 96.69 91 ALA A N 1
ATOM 692 C CA . ALA A 1 91 ? 11.937 -4.510 -14.161 1.00 96.69 91 ALA A CA 1
ATOM 693 C C . ALA A 1 91 ? 11.087 -4.697 -15.422 1.00 96.69 91 ALA A C 1
ATOM 695 O O . ALA A 1 91 ? 11.410 -4.169 -16.490 1.00 96.69 91 ALA A O 1
ATOM 696 N N . LYS A 1 92 ? 10.002 -5.463 -15.312 1.00 95.81 92 LYS A N 1
ATOM 697 C CA . LYS A 1 92 ? 9.085 -5.761 -16.420 1.00 95.81 92 LYS A CA 1
ATOM 698 C C . LYS A 1 92 ? 7.773 -5.017 -16.277 1.00 95.81 92 LYS A C 1
ATOM 700 O O . LYS A 1 92 ? 7.205 -4.573 -17.279 1.00 95.81 92 LYS A O 1
ATOM 705 N N . ASN A 1 93 ? 7.323 -4.818 -15.046 1.00 96.94 93 ASN A N 1
ATOM 706 C CA . ASN A 1 93 ? 6.010 -4.259 -14.778 1.00 96.94 93 ASN A CA 1
ATOM 707 C C . ASN A 1 93 ? 6.022 -3.156 -13.700 1.00 96.94 93 ASN A C 1
ATOM 709 O O . ASN A 1 93 ? 7.050 -2.812 -13.117 1.00 96.94 93 ASN A O 1
ATOM 713 N N . ARG A 1 94 ? 4.849 -2.572 -13.435 1.00 97.56 94 ARG A N 1
ATOM 714 C CA . ARG A 1 94 ? 4.687 -1.516 -12.423 1.00 97.56 94 ARG A CA 1
ATOM 715 C C . ARG A 1 94 ? 4.874 -2.003 -10.994 1.00 97.56 94 ARG A C 1
ATOM 717 O O . ARG A 1 94 ? 5.191 -1.178 -10.144 1.00 97.56 94 ARG A O 1
ATOM 724 N N . TYR A 1 95 ? 4.661 -3.288 -10.714 1.00 97.88 95 TYR A N 1
ATOM 725 C CA . TYR A 1 95 ? 5.001 -3.877 -9.417 1.00 97.88 95 TYR A CA 1
ATOM 726 C C . TYR A 1 95 ? 6.519 -3.829 -9.204 1.00 97.88 95 TYR A C 1
ATOM 728 O O . TYR A 1 95 ? 6.986 -3.361 -8.165 1.00 97.88 95 TYR A O 1
ATOM 736 N N . ASP A 1 96 ? 7.287 -4.214 -10.224 1.00 97.62 96 ASP A N 1
ATOM 737 C CA . ASP A 1 96 ? 8.747 -4.217 -10.180 1.00 97.62 96 ASP A CA 1
ATOM 738 C C . ASP A 1 96 ? 9.320 -2.818 -9.957 1.00 97.62 96 ASP A C 1
ATOM 740 O O . ASP A 1 96 ? 10.326 -2.693 -9.270 1.00 97.62 96 ASP A O 1
ATOM 744 N N . ASP A 1 97 ? 8.676 -1.752 -10.448 1.00 97.94 97 ASP A N 1
ATOM 745 C CA . ASP A 1 97 ? 9.120 -0.379 -10.159 1.00 97.94 97 ASP A CA 1
ATOM 746 C C . ASP A 1 97 ? 9.177 -0.097 -8.646 1.00 97.94 97 ASP A C 1
ATOM 748 O O . ASP A 1 97 ? 10.118 0.537 -8.161 1.00 97.94 97 ASP A O 1
ATOM 752 N N . PHE A 1 98 ? 8.188 -0.571 -7.879 1.00 98.31 98 PHE A N 1
ATOM 753 C CA . PHE A 1 98 ? 8.171 -0.415 -6.421 1.00 98.31 98 PHE A CA 1
ATOM 754 C C . PHE A 1 98 ? 9.247 -1.278 -5.757 1.00 98.31 98 PHE A C 1
ATOM 756 O O . PHE A 1 98 ? 9.931 -0.804 -4.849 1.00 98.31 98 PHE A O 1
ATOM 763 N N . VAL A 1 99 ? 9.447 -2.508 -6.242 1.00 98.00 99 VAL A N 1
ATOM 764 C CA . VAL A 1 99 ? 10.511 -3.403 -5.761 1.00 98.00 99 VAL A CA 1
ATOM 765 C C . VAL A 1 99 ? 11.889 -2.787 -6.005 1.00 98.00 99 VAL A C 1
ATOM 767 O O . VAL A 1 99 ? 12.686 -2.674 -5.076 1.00 98.00 99 VAL A O 1
ATOM 770 N N . VAL A 1 100 ? 12.155 -2.317 -7.224 1.00 98.12 100 VAL A N 1
ATOM 771 C CA . VAL A 1 100 ? 13.403 -1.643 -7.604 1.00 98.12 100 VAL A CA 1
ATOM 772 C C . VAL A 1 100 ? 13.626 -0.396 -6.760 1.00 98.12 100 VAL A C 1
ATOM 774 O O . VAL A 1 100 ? 14.721 -0.220 -6.231 1.00 98.12 100 VAL A O 1
ATOM 777 N N . THR A 1 101 ? 12.599 0.439 -6.571 1.00 98.12 101 THR A N 1
ATOM 778 C CA . THR A 1 101 ? 12.701 1.634 -5.714 1.00 98.12 101 THR A CA 1
ATOM 779 C C . THR A 1 101 ? 13.141 1.255 -4.298 1.00 98.12 101 THR A C 1
ATOM 781 O O . THR A 1 101 ? 14.044 1.878 -3.741 1.00 98.12 101 THR A O 1
ATOM 784 N N . HIS A 1 102 ? 12.533 0.215 -3.719 1.00 98.38 102 HIS A N 1
ATOM 785 C CA . HIS A 1 102 ? 12.878 -0.261 -2.382 1.00 98.38 102 HIS A CA 1
ATOM 786 C C . HIS A 1 102 ? 14.307 -0.824 -2.318 1.00 98.38 102 HIS A C 1
ATOM 788 O O . HIS A 1 102 ? 15.046 -0.518 -1.381 1.00 98.38 102 HIS A O 1
ATOM 794 N N . ILE A 1 103 ? 14.729 -1.604 -3.320 1.00 97.94 103 ILE A N 1
ATOM 795 C CA . ILE A 1 103 ? 16.095 -2.144 -3.420 1.00 97.94 103 ILE A CA 1
ATOM 796 C C . ILE A 1 103 ? 17.119 -1.004 -3.468 1.00 97.94 103 ILE A C 1
ATOM 798 O O . ILE A 1 103 ? 18.022 -0.957 -2.634 1.00 97.94 103 ILE A O 1
ATOM 802 N N . LEU A 1 104 ? 16.954 -0.057 -4.395 1.00 97.38 104 LEU A N 1
ATOM 803 C CA . LEU A 1 104 ? 17.913 1.031 -4.608 1.00 97.38 104 LEU A CA 1
ATOM 804 C C . LEU A 1 104 ? 18.031 1.962 -3.395 1.00 97.38 104 LEU A C 1
ATOM 806 O O . LEU A 1 104 ? 19.103 2.504 -3.139 1.00 97.38 104 LEU A O 1
ATOM 810 N N . LEU A 1 105 ? 16.947 2.144 -2.634 1.00 97.44 105 LEU A N 1
ATOM 811 C CA . LEU A 1 105 ? 16.913 3.058 -1.490 1.00 97.44 105 LEU A CA 1
ATOM 812 C C . LEU A 1 105 ? 17.100 2.372 -0.130 1.00 97.44 105 LEU A C 1
ATOM 814 O O . LEU A 1 105 ? 17.044 3.051 0.896 1.00 97.44 105 LEU A O 1
ATOM 818 N N . THR A 1 106 ? 17.351 1.060 -0.078 1.00 97.94 106 THR A N 1
ATOM 819 C CA . THR A 1 106 ? 17.419 0.295 1.184 1.00 97.94 106 THR A CA 1
ATOM 820 C C . THR A 1 106 ? 18.387 0.915 2.203 1.00 97.94 106 THR A C 1
ATOM 822 O O . THR A 1 106 ? 17.992 1.166 3.342 1.00 97.94 106 THR A O 1
ATOM 825 N N . GLN A 1 107 ? 19.618 1.253 1.797 1.00 97.31 107 GLN A N 1
ATOM 826 C CA . GLN A 1 107 ? 20.636 1.815 2.704 1.00 97.31 107 GLN A CA 1
ATOM 827 C C . GLN A 1 107 ? 20.283 3.212 3.241 1.00 97.31 107 GLN A C 1
ATOM 829 O O . GLN A 1 107 ? 20.757 3.611 4.302 1.00 97.31 107 GLN A O 1
ATOM 834 N N . TYR A 1 108 ? 19.418 3.946 2.540 1.00 96.81 108 TYR A N 1
ATOM 835 C CA . TYR A 1 108 ? 18.985 5.291 2.927 1.00 96.81 108 TYR A CA 1
ATOM 836 C C . TYR A 1 108 ? 17.682 5.294 3.723 1.00 96.81 108 TYR A C 1
ATOM 838 O O . TYR A 1 108 ? 17.273 6.334 4.240 1.00 96.81 108 TYR A O 1
ATOM 846 N N . THR A 1 109 ? 17.041 4.135 3.865 1.00 97.31 109 THR A N 1
ATOM 847 C CA . THR A 1 109 ? 15.694 4.012 4.438 1.00 97.31 109 THR A CA 1
ATOM 848 C C . THR A 1 109 ? 15.617 3.040 5.607 1.00 97.31 109 THR A C 1
ATOM 850 O O . THR A 1 109 ? 14.618 3.053 6.310 1.00 97.31 109 THR A O 1
ATOM 853 N N . HIS A 1 110 ? 16.646 2.231 5.867 1.00 98.31 110 HIS A N 1
ATOM 854 C CA . HIS A 1 110 ? 16.668 1.269 6.972 1.00 98.31 110 HIS A CA 1
ATOM 855 C C . HIS A 1 110 ? 17.736 1.625 8.011 1.00 98.31 110 HIS A C 1
ATOM 857 O O . HIS A 1 110 ? 18.809 2.117 7.670 1.00 98.31 110 HIS A O 1
ATOM 863 N N . GLY A 1 111 ? 17.432 1.385 9.293 1.00 96.50 111 GLY A N 1
ATOM 864 C CA . GLY A 1 111 ? 18.355 1.656 10.405 1.00 96.50 111 GLY A CA 1
ATOM 865 C C . GLY A 1 111 ? 18.623 3.143 10.671 1.00 96.50 111 GLY A C 1
ATOM 866 O O . GLY A 1 111 ? 19.621 3.477 11.300 1.00 96.50 111 GLY A O 1
ATOM 867 N N . ASN A 1 112 ? 17.762 4.041 10.181 1.00 95.38 112 ASN A N 1
ATOM 868 C CA . ASN A 1 112 ? 17.937 5.488 10.302 1.00 95.38 112 ASN A CA 1
ATOM 869 C C . ASN A 1 112 ? 16.598 6.226 10.513 1.00 95.38 112 ASN A C 1
ATOM 871 O O . ASN A 1 112 ? 15.525 5.619 10.498 1.00 95.38 112 ASN A O 1
ATOM 875 N N . GLY A 1 113 ? 16.658 7.551 10.693 1.00 96.81 113 GLY A N 1
ATOM 876 C CA . GLY A 1 113 ? 15.489 8.393 10.983 1.00 96.81 113 GLY A CA 1
ATOM 877 C C . GLY A 1 113 ? 14.428 8.461 9.876 1.00 96.81 113 GLY A C 1
ATOM 878 O O . GLY A 1 113 ? 13.276 8.782 10.161 1.00 96.81 113 GLY A O 1
ATOM 879 N N . ASN A 1 114 ? 14.768 8.111 8.632 1.00 96.31 114 ASN A N 1
ATOM 880 C CA . ASN A 1 114 ? 13.819 8.107 7.516 1.00 96.31 114 ASN A CA 1
ATOM 881 C C . ASN A 1 114 ? 12.944 6.854 7.481 1.00 96.31 114 ASN A C 1
ATOM 883 O O . ASN A 1 114 ? 11.968 6.830 6.736 1.00 96.31 114 ASN A O 1
ATOM 887 N N . PHE A 1 115 ? 13.263 5.818 8.261 1.00 97.94 115 PHE A N 1
ATOM 888 C CA . PHE A 1 115 ? 12.597 4.521 8.164 1.00 97.94 115 PHE A CA 1
ATOM 889 C C . PHE A 1 115 ? 11.071 4.624 8.221 1.00 97.94 115 PHE A C 1
ATOM 891 O O . PHE A 1 115 ? 10.383 4.175 7.304 1.00 97.94 115 PHE A O 1
ATOM 898 N N . LEU A 1 116 ? 10.526 5.276 9.248 1.00 97.81 116 LEU A N 1
ATOM 899 C CA . LEU A 1 116 ? 9.076 5.345 9.436 1.00 97.81 116 LEU A CA 1
ATOM 900 C C . LEU A 1 116 ? 8.387 6.260 8.415 1.00 97.81 116 LEU A C 1
ATOM 902 O O . LEU A 1 116 ? 7.317 5.920 7.904 1.00 97.81 116 LEU A O 1
ATOM 906 N N . SER A 1 117 ? 8.975 7.420 8.118 1.00 97.69 117 SER A N 1
ATOM 907 C CA . SER A 1 117 ? 8.389 8.402 7.199 1.00 97.69 117 SER A CA 1
ATOM 908 C C . SER A 1 117 ? 8.431 7.912 5.752 1.00 97.69 117 SER A C 1
ATOM 910 O O . SER A 1 117 ? 7.419 7.995 5.052 1.00 97.69 117 SER A O 1
ATOM 912 N N . TRP A 1 118 ? 9.551 7.322 5.327 1.00 98.31 118 TRP A N 1
ATOM 913 C CA . TRP A 1 118 ? 9.712 6.780 3.983 1.00 98.31 118 TRP A CA 1
ATOM 914 C C . TRP A 1 118 ? 8.759 5.613 3.731 1.00 98.31 118 TRP A C 1
ATOM 916 O O . TRP A 1 118 ? 8.024 5.653 2.750 1.00 98.31 118 TRP A O 1
ATOM 926 N N . HIS A 1 119 ? 8.668 4.627 4.635 1.00 98.62 119 HIS A N 1
ATOM 927 C CA . HIS A 1 119 ? 7.747 3.497 4.449 1.00 98.62 119 HIS A CA 1
ATOM 928 C C . HIS A 1 119 ? 6.279 3.938 4.476 1.00 98.62 119 HIS A C 1
ATOM 930 O O . HIS A 1 119 ? 5.460 3.420 3.715 1.00 98.62 119 HIS A O 1
ATOM 936 N N . ARG A 1 120 ? 5.927 4.941 5.298 1.00 98.12 120 ARG A N 1
ATOM 937 C CA . ARG A 1 120 ? 4.579 5.531 5.286 1.00 98.12 120 ARG A CA 1
ATOM 938 C C . ARG A 1 120 ? 4.250 6.137 3.922 1.00 98.12 120 ARG A C 1
ATOM 940 O O . ARG A 1 120 ? 3.160 5.886 3.405 1.00 98.12 120 ARG A O 1
ATOM 947 N N . TYR A 1 121 ? 5.176 6.901 3.346 1.00 98.38 121 TYR A N 1
ATOM 948 C CA . TYR A 1 121 ? 4.997 7.503 2.026 1.00 98.38 121 TYR A CA 1
ATOM 949 C C . TYR A 1 121 ? 5.004 6.456 0.906 1.00 98.38 121 TYR A C 1
ATOM 951 O O . TYR A 1 121 ? 4.141 6.494 0.034 1.00 98.38 121 TYR A O 1
ATOM 959 N N . PHE A 1 122 ? 5.902 5.473 0.965 1.00 98.62 122 PHE A N 1
ATOM 960 C CA . PHE A 1 122 ? 5.984 4.366 0.012 1.00 98.62 122 PHE A CA 1
ATOM 961 C C . PHE A 1 122 ? 4.665 3.587 -0.060 1.00 98.62 122 PHE A C 1
ATOM 963 O O . PHE A 1 122 ? 4.117 3.383 -1.143 1.00 98.62 122 PHE A O 1
ATOM 970 N N . MET A 1 123 ? 4.085 3.252 1.096 1.00 98.31 123 MET A N 1
ATOM 971 C CA . MET A 1 123 ? 2.777 2.598 1.165 1.00 98.31 123 MET A CA 1
ATOM 972 C C . MET A 1 123 ? 1.642 3.509 0.686 1.00 98.31 123 MET A C 1
ATOM 974 O O . MET A 1 123 ? 0.706 3.037 0.048 1.00 98.31 123 MET A O 1
ATOM 978 N N . TRP A 1 124 ? 1.698 4.817 0.952 1.00 98.06 124 TRP A N 1
ATOM 979 C CA . TRP A 1 124 ? 0.733 5.756 0.375 1.00 98.06 124 TRP A CA 1
ATOM 980 C C . TRP A 1 124 ? 0.830 5.799 -1.159 1.00 98.06 124 TRP A C 1
ATOM 982 O O . TRP A 1 124 ? -0.193 5.676 -1.825 1.00 98.06 124 TRP A O 1
ATOM 992 N N . ALA A 1 125 ? 2.033 5.880 -1.731 1.00 98.50 125 ALA A N 1
ATOM 993 C CA . ALA A 1 125 ? 2.244 5.884 -3.179 1.00 98.50 125 ALA A CA 1
ATOM 994 C C . ALA A 1 125 ? 1.788 4.567 -3.835 1.00 98.50 125 ALA A C 1
ATOM 996 O O . ALA A 1 125 ? 1.180 4.583 -4.910 1.00 98.50 125 ALA A O 1
ATOM 997 N N . TRP A 1 126 ? 2.021 3.436 -3.164 1.00 98.50 126 TRP A N 1
ATOM 998 C CA . TRP A 1 126 ? 1.499 2.127 -3.553 1.00 98.50 126 TRP A CA 1
ATOM 999 C C . TRP A 1 126 ? -0.034 2.129 -3.603 1.00 98.50 126 TRP A C 1
ATOM 1001 O O . TRP A 1 126 ? -0.619 1.800 -4.634 1.00 98.50 126 TRP A O 1
ATOM 1011 N N . GLU A 1 127 ? -0.690 2.597 -2.535 1.00 98.56 127 GLU A N 1
ATOM 1012 C CA . GLU A 1 127 ? -2.151 2.742 -2.474 1.00 98.56 127 GLU A CA 1
ATOM 1013 C C . GLU A 1 127 ? -2.688 3.617 -3.609 1.00 98.56 127 GLU A C 1
ATOM 1015 O O . GLU A 1 127 ? -3.609 3.209 -4.316 1.00 98.56 127 GLU A O 1
ATOM 1020 N N . GLN A 1 128 ? -2.097 4.797 -3.820 1.00 98.38 128 GLN A N 1
ATOM 1021 C CA . GLN A 1 128 ? -2.523 5.702 -4.887 1.00 98.38 128 GLN A CA 1
ATOM 1022 C C . GLN A 1 128 ? -2.360 5.061 -6.264 1.00 98.38 128 GLN A C 1
ATOM 1024 O O . GLN A 1 128 ? -3.236 5.207 -7.111 1.00 98.38 128 GLN A O 1
ATOM 1029 N N . THR A 1 129 ? -1.286 4.306 -6.490 1.00 98.31 129 THR A N 1
ATOM 1030 C CA . THR A 1 129 ? -1.063 3.637 -7.778 1.00 98.31 129 THR A CA 1
ATOM 1031 C C . THR A 1 129 ? -2.090 2.531 -8.017 1.00 98.31 129 THR A C 1
ATOM 1033 O O . THR A 1 129 ? -2.683 2.474 -9.096 1.00 98.31 129 THR A O 1
ATOM 1036 N N . LEU A 1 130 ? -2.385 1.707 -7.004 1.00 98.62 130 LEU A N 1
ATOM 1037 C CA . LEU A 1 130 ? -3.446 0.698 -7.093 1.00 98.62 130 LEU A CA 1
ATOM 1038 C C . LEU A 1 130 ? -4.806 1.331 -7.420 1.00 98.62 130 LEU A C 1
ATOM 1040 O O . LEU A 1 130 ? -5.542 0.817 -8.264 1.00 98.62 130 LEU A O 1
ATOM 1044 N N . ARG A 1 131 ? -5.142 2.454 -6.774 1.00 98.31 131 ARG A N 1
ATOM 1045 C CA . ARG A 1 131 ? -6.424 3.149 -6.968 1.00 98.31 131 ARG A CA 1
ATOM 1046 C C . ARG A 1 131 ? -6.509 3.817 -8.338 1.00 98.31 131 ARG A C 1
ATOM 1048 O O . ARG A 1 131 ? -7.450 3.563 -9.085 1.00 98.31 131 ARG A O 1
ATOM 1055 N N . ASN A 1 132 ? -5.506 4.617 -8.687 1.00 98.44 132 ASN A N 1
ATOM 1056 C CA . ASN A 1 132 ? -5.541 5.489 -9.861 1.00 98.44 132 ASN A CA 1
ATOM 1057 C C . ASN A 1 132 ? -5.239 4.748 -11.163 1.00 98.44 132 ASN A C 1
ATOM 1059 O O . ASN A 1 132 ? -5.691 5.167 -12.224 1.00 98.44 132 ASN A O 1
ATOM 1063 N N . GLU A 1 133 ? -4.484 3.650 -11.105 1.00 98.25 133 GLU A N 1
ATOM 1064 C CA . GLU A 1 133 ? -4.092 2.924 -12.311 1.00 98.25 133 GLU A CA 1
ATOM 1065 C C . GLU A 1 133 ? -4.775 1.567 -12.449 1.00 98.25 133 GLU A C 1
ATOM 1067 O O . GLU A 1 133 ? -4.978 1.110 -13.576 1.00 98.25 133 GLU A O 1
ATOM 1072 N N . CYS A 1 134 ? -5.122 0.922 -11.336 1.00 98.31 134 CYS A N 1
ATOM 1073 C CA . CYS A 1 134 ? -5.691 -0.426 -11.316 1.00 98.31 134 CYS A CA 1
ATOM 1074 C C . CYS A 1 134 ? -7.115 -0.495 -10.750 1.00 98.31 134 CYS A C 1
ATOM 1076 O O . CYS A 1 134 ? -7.642 -1.587 -10.557 1.00 98.31 134 CYS A O 1
ATOM 1078 N N . GLY A 1 135 ? -7.763 0.651 -10.512 1.00 98.00 135 GLY A N 1
ATOM 1079 C CA . GLY A 1 135 ? -9.171 0.705 -10.119 1.00 98.00 135 GLY A CA 1
ATOM 1080 C C . GLY A 1 135 ? -9.459 0.119 -8.734 1.00 98.00 135 GLY A C 1
ATOM 1081 O O . GLY A 1 135 ? -10.594 -0.291 -8.468 1.00 98.00 135 GLY A O 1
ATOM 1082 N N . TYR A 1 136 ? -8.458 0.055 -7.849 1.00 98.25 136 TYR A N 1
ATOM 1083 C CA . TYR A 1 136 ? -8.680 -0.339 -6.460 1.00 98.25 136 TYR A CA 1
ATOM 1084 C C . TYR A 1 136 ? -9.640 0.647 -5.784 1.00 98.25 136 TYR A C 1
ATOM 1086 O O . TYR A 1 136 ? -9.439 1.860 -5.834 1.00 98.25 136 TYR A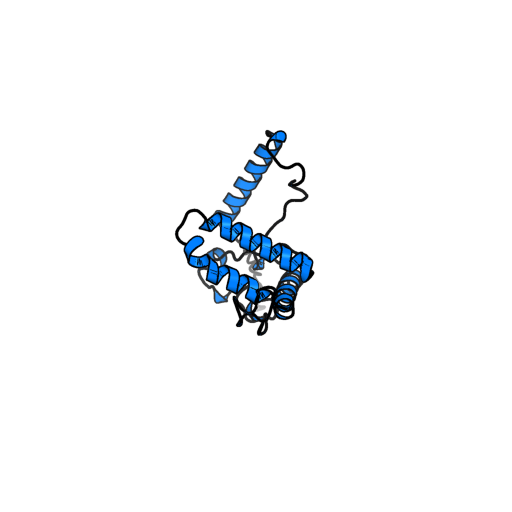 O 1
ATOM 1094 N N . LYS A 1 137 ? -10.705 0.141 -5.159 1.00 97.31 137 LYS A N 1
ATOM 1095 C CA . LYS A 1 137 ? -11.757 0.982 -4.559 1.00 97.31 137 LYS A CA 1
ATOM 1096 C C . LYS A 1 137 ? -11.537 1.204 -3.063 1.00 97.31 137 LYS A C 1
ATOM 1098 O O . LYS A 1 137 ? -11.963 2.225 -2.521 1.00 97.31 137 LYS A O 1
ATOM 1103 N N . GLY A 1 138 ? -10.860 0.267 -2.398 1.00 95.88 138 GLY A N 1
ATOM 1104 C CA . GLY A 1 138 ? -10.570 0.310 -0.965 1.00 95.88 138 GLY A CA 1
ATOM 1105 C C . GLY A 1 138 ? -9.295 1.078 -0.604 1.00 95.88 138 GLY A C 1
ATOM 1106 O O . GLY A 1 138 ? -8.580 1.592 -1.460 1.00 95.88 138 GLY A O 1
ATOM 1107 N N . TYR A 1 139 ? -8.996 1.141 0.689 1.00 96.75 139 TYR A N 1
ATOM 1108 C CA . TYR A 1 139 ? -7.701 1.597 1.213 1.00 96.75 139 TYR A CA 1
ATOM 1109 C C . TYR A 1 139 ? -6.843 0.392 1.580 1.00 96.75 139 TYR A C 1
ATOM 1111 O O . TYR A 1 139 ? -7.373 -0.716 1.694 1.00 96.75 139 TYR A O 1
ATOM 1119 N N . LEU A 1 140 ? -5.530 0.568 1.736 1.00 96.69 140 LEU A N 1
ATOM 1120 C CA . LEU A 1 140 ? -4.658 -0.570 2.013 1.00 96.69 140 LEU A CA 1
ATOM 1121 C C . LEU A 1 140 ? -5.097 -1.321 3.274 1.00 96.69 140 LEU A C 1
ATOM 1123 O O . LEU A 1 140 ? -5.271 -0.694 4.324 1.00 96.69 140 LEU A O 1
ATOM 1127 N N . PRO A 1 141 ? -5.273 -2.650 3.194 1.00 95.94 141 PRO A N 1
ATOM 1128 C CA . PRO A 1 141 ? -5.448 -3.450 4.388 1.00 95.94 141 PRO A CA 1
ATOM 1129 C C . PRO A 1 141 ? -4.146 -3.522 5.182 1.00 95.94 141 PRO A C 1
ATOM 1131 O O . PRO A 1 141 ? -3.055 -3.372 4.629 1.00 95.94 141 PRO A O 1
ATOM 1134 N N . TYR A 1 142 ? -4.262 -3.802 6.476 1.00 93.44 142 TYR A N 1
ATOM 1135 C CA . TYR A 1 142 ? -3.121 -4.179 7.304 1.00 93.44 142 TYR A CA 1
ATOM 1136 C C . TYR A 1 142 ? -3.266 -5.607 7.818 1.00 93.44 142 TYR A C 1
ATOM 1138 O O . TYR A 1 142 ? -4.368 -6.146 7.936 1.00 93.44 142 TYR A O 1
ATOM 1146 N N . TYR A 1 143 ? -2.130 -6.215 8.136 1.00 92.56 143 TYR A N 1
ATOM 1147 C CA . TYR A 1 143 ? -2.074 -7.506 8.796 1.00 92.56 143 TYR A CA 1
ATOM 1148 C C . TYR A 1 143 ? -1.812 -7.294 10.284 1.00 92.56 143 TYR A C 1
ATOM 1150 O O . TYR A 1 143 ? -0.741 -6.813 10.651 1.00 92.56 143 TYR A O 1
ATOM 1158 N N . ASN A 1 144 ? -2.786 -7.615 11.137 1.00 90.69 144 ASN A N 1
ATOM 1159 C CA . ASN A 1 144 ? -2.584 -7.592 12.583 1.00 90.69 144 ASN A CA 1
ATOM 1160 C C . ASN A 1 144 ? -1.956 -8.918 13.023 1.00 90.69 144 ASN A C 1
ATOM 1162 O O . ASN A 1 144 ? -2.654 -9.876 13.339 1.00 90.69 144 ASN A O 1
ATOM 1166 N N . TRP A 1 145 ? -0.629 -8.984 13.003 1.00 88.44 145 TRP A N 1
ATOM 1167 C CA . TRP A 1 145 ? 0.141 -10.193 13.312 1.00 88.44 145 TRP A CA 1
ATOM 1168 C C . TRP A 1 145 ? -0.125 -10.725 14.726 1.00 88.44 145 TRP A C 1
ATOM 1170 O O . TRP A 1 145 ? -0.089 -11.936 14.920 1.00 88.44 145 TRP A O 1
ATOM 1180 N N . ALA A 1 146 ? -0.459 -9.857 15.687 1.00 88.75 146 ALA A N 1
ATOM 1181 C CA . ALA A 1 146 ? -0.766 -10.266 17.056 1.00 88.75 146 ALA A CA 1
ATOM 1182 C C . ALA A 1 146 ? -2.026 -11.147 17.154 1.00 88.75 146 ALA A C 1
ATOM 1184 O O . ALA A 1 146 ? -2.060 -12.050 17.982 1.00 88.75 146 ALA A O 1
ATOM 1185 N N . LEU A 1 147 ? -3.027 -10.945 16.283 1.00 86.94 147 LEU A N 1
ATOM 1186 C CA . LEU A 1 147 ? -4.239 -11.783 16.246 1.00 86.94 147 LEU A CA 1
ATOM 1187 C C . LEU A 1 147 ? -3.950 -13.239 15.868 1.00 86.94 147 LEU A C 1
ATOM 1189 O O . LEU A 1 147 ? -4.711 -14.135 16.219 1.00 86.94 147 LEU A O 1
ATOM 1193 N N . TRP A 1 148 ? -2.869 -13.463 15.126 1.00 88.56 148 TRP A N 1
ATOM 1194 C CA . TRP A 1 148 ? -2.546 -14.747 14.510 1.00 88.56 148 TRP A CA 1
ATOM 1195 C C . TRP A 1 148 ? -1.227 -15.317 15.038 1.00 88.56 148 TRP A C 1
ATOM 1197 O O . TRP A 1 148 ? -0.693 -16.249 14.446 1.00 88.56 148 TRP A O 1
ATOM 1207 N N . ALA A 1 149 ? -0.684 -14.759 16.124 1.00 90.06 149 ALA A N 1
ATOM 1208 C CA . ALA A 1 149 ? 0.638 -15.112 16.634 1.00 90.06 149 ALA A CA 1
ATOM 1209 C C . ALA A 1 149 ? 0.729 -16.588 17.062 1.00 90.06 149 ALA A C 1
ATOM 1211 O O . ALA A 1 149 ? 1.708 -17.254 16.733 1.00 90.06 149 ALA A O 1
ATOM 1212 N N . ASP A 1 150 ? -0.317 -17.110 17.712 1.00 90.81 150 ASP A N 1
ATOM 1213 C CA . ASP A 1 150 ? -0.365 -18.503 18.177 1.00 90.81 150 ASP A CA 1
ATOM 1214 C C . ASP A 1 150 ? -0.504 -19.507 17.022 1.00 90.81 150 ASP A C 1
ATOM 1216 O O . ASP A 1 150 ? -0.023 -20.637 17.101 1.00 90.81 150 ASP A O 1
ATOM 1220 N N . ASN A 1 151 ? -1.162 -19.107 15.929 1.00 88.88 151 ASN A N 1
ATOM 1221 C CA . ASN A 1 151 ? -1.318 -19.936 14.737 1.00 88.88 151 ASN A CA 1
ATOM 1222 C C . ASN A 1 151 ? -1.365 -19.087 13.452 1.00 88.88 151 ASN A C 1
ATOM 1224 O O . ASN A 1 151 ? -2.450 -18.810 12.929 1.00 88.88 151 ASN A O 1
ATOM 1228 N N . PRO A 1 152 ? -0.202 -18.727 12.877 1.00 87.12 152 PRO A N 1
ATOM 1229 C CA . PRO A 1 152 ? -0.145 -17.871 11.691 1.00 87.12 152 PRO A CA 1
ATOM 1230 C C . PRO A 1 152 ? -0.851 -18.464 10.467 1.00 87.12 152 PRO A C 1
ATOM 1232 O O . PRO A 1 152 ? -1.392 -17.725 9.647 1.00 87.12 152 PRO A O 1
ATOM 1235 N N . ARG A 1 153 ? -0.895 -19.800 10.348 1.00 85.50 153 ARG A N 1
ATOM 1236 C CA . ARG A 1 153 ? -1.574 -20.489 9.237 1.00 85.50 153 ARG A CA 1
ATOM 1237 C C . ARG A 1 153 ? -3.093 -20.349 9.289 1.00 85.50 153 ARG A C 1
ATOM 1239 O O . ARG A 1 153 ? -3.727 -20.468 8.251 1.00 85.50 153 ARG A O 1
ATOM 1246 N N . ALA A 1 154 ? -3.668 -20.083 10.462 1.00 87.50 154 ALA A N 1
ATOM 1247 C CA . ALA A 1 154 ? -5.097 -19.804 10.589 1.00 87.50 154 ALA A CA 1
ATOM 1248 C C . ALA A 1 154 ? -5.477 -18.401 10.087 1.00 87.50 154 ALA A C 1
ATOM 1250 O O . ALA A 1 154 ? -6.664 -18.085 10.007 1.00 87.50 154 ALA A O 1
ATOM 1251 N N . SER A 1 155 ? -4.499 -17.551 9.752 1.00 89.25 155 SER A N 1
ATOM 1252 C CA . SER A 1 155 ? -4.790 -16.223 9.233 1.00 89.25 155 SER A CA 1
ATOM 1253 C C . SER A 1 155 ? -5.468 -16.288 7.860 1.00 89.25 155 SER A C 1
ATOM 1255 O O . SER A 1 155 ? -4.876 -16.818 6.916 1.00 89.25 155 SER A O 1
ATOM 1257 N N . PRO A 1 156 ? -6.613 -15.606 7.663 1.00 88.25 156 PRO A N 1
ATOM 1258 C CA . PRO A 1 156 ? -7.244 -15.470 6.350 1.00 88.25 156 PRO A CA 1
ATOM 1259 C C . PRO A 1 156 ? -6.388 -14.739 5.306 1.00 88.25 156 PRO A C 1
ATOM 1261 O O . PRO A 1 156 ? -6.793 -14.639 4.149 1.00 88.25 156 PRO A O 1
ATOM 1264 N N . LEU A 1 157 ? -5.263 -14.132 5.700 1.00 86.81 157 LEU A N 1
ATOM 1265 C CA . LEU A 1 157 ? -4.297 -13.555 4.764 1.00 86.81 157 LEU A CA 1
ATOM 1266 C C . LEU A 1 157 ? -3.383 -14.622 4.158 1.00 86.81 157 LEU A C 1
ATOM 1268 O O . LEU A 1 157 ? -3.019 -14.499 2.990 1.00 86.81 157 LEU A O 1
ATOM 1272 N N . LEU A 1 158 ? -3.024 -15.632 4.954 1.00 83.69 158 LEU A N 1
ATOM 1273 C CA . LEU A 1 158 ? -2.027 -16.658 4.636 1.00 83.69 158 LEU A CA 1
ATOM 1274 C C . LEU A 1 158 ? -2.646 -18.016 4.279 1.00 83.69 158 LEU A C 1
ATOM 1276 O O . LEU A 1 158 ? -1.918 -18.924 3.885 1.00 83.69 158 LEU A O 1
ATOM 1280 N N . ASP A 1 159 ? -3.964 -18.149 4.412 1.00 75.00 159 ASP A N 1
ATOM 1281 C CA . ASP A 1 159 ? -4.721 -19.329 3.998 1.00 75.00 159 ASP A CA 1
ATOM 1282 C C . ASP A 1 159 ? -4.620 -19.575 2.471 1.00 75.00 159 ASP A C 1
ATOM 1284 O O . ASP A 1 159 ? -4.150 -18.733 1.704 1.00 75.00 159 ASP A O 1
ATOM 1288 N N . VAL A 1 160 ? -5.028 -20.751 2.003 1.00 65.00 160 VAL A N 1
ATOM 1289 C CA . VAL A 1 160 ? -4.881 -21.205 0.607 1.00 65.00 160 VAL A CA 1
ATOM 1290 C C . VAL A 1 160 ? -6.075 -20.856 -0.298 1.00 65.00 160 VAL A C 1
ATOM 1292 O O . VAL A 1 160 ? -6.074 -21.198 -1.479 1.00 65.00 160 VAL A O 1
ATOM 1295 N N . ASP A 1 161 ? -7.098 -20.163 0.212 1.00 67.38 161 ASP A N 1
ATOM 1296 C CA . ASP A 1 161 ? -8.265 -19.742 -0.582 1.00 67.38 161 ASP A CA 1
ATOM 1297 C C . ASP A 1 161 ? -7.922 -18.615 -1.586 1.00 67.38 161 ASP A C 1
ATOM 1299 O O . ASP A 1 161 ? -7.043 -17.781 -1.385 1.00 67.38 161 ASP A O 1
ATOM 1303 N N . SER A 1 162 ? -8.693 -18.540 -2.668 1.00 59.62 162 SER A N 1
ATOM 1304 C CA . SER A 1 162 ? -8.668 -17.527 -3.735 1.00 59.62 162 SER A CA 1
ATOM 1305 C C . SER A 1 162 ? -8.841 -16.065 -3.289 1.00 59.62 162 SER A C 1
ATOM 1307 O O . SER A 1 162 ? -8.657 -15.166 -4.101 1.00 59.62 162 SER A O 1
ATOM 1309 N N . ALA A 1 163 ? -9.181 -15.806 -2.025 1.00 71.50 163 ALA A N 1
ATOM 1310 C CA . ALA A 1 163 ? -9.272 -14.464 -1.446 1.00 71.50 163 ALA A CA 1
ATOM 1311 C C . ALA A 1 163 ? -8.119 -14.163 -0.469 1.00 71.50 163 ALA A C 1
ATOM 1313 O O . ALA A 1 163 ? -8.308 -13.398 0.475 1.00 71.50 163 ALA A O 1
ATOM 1314 N N . THR A 1 164 ? -6.949 -14.773 -0.675 1.00 70.44 164 THR A N 1
ATOM 1315 C CA . THR A 1 164 ? -5.719 -14.588 0.121 1.00 70.44 164 THR A CA 1
ATOM 1316 C C . THR A 1 164 ? -4.585 -14.015 -0.727 1.00 70.44 164 THR A C 1
ATOM 1318 O O . THR A 1 164 ? -4.695 -13.948 -1.954 1.00 70.44 164 THR A O 1
ATOM 1321 N N . ILE A 1 165 ? -3.462 -13.636 -0.107 1.00 73.75 165 ILE A N 1
ATOM 1322 C CA . ILE A 1 165 ? -2.292 -13.155 -0.860 1.00 73.75 165 ILE A CA 1
ATOM 1323 C C . ILE A 1 165 ? -1.706 -14.235 -1.787 1.00 73.75 165 ILE A C 1
ATOM 1325 O O . ILE A 1 165 ? -1.169 -13.912 -2.842 1.00 73.75 165 ILE A O 1
ATOM 1329 N N . ASN A 1 166 ? -1.905 -15.515 -1.455 1.00 71.25 166 ASN A N 1
ATOM 1330 C CA . ASN A 1 166 ? -1.460 -16.656 -2.260 1.00 71.25 166 ASN A CA 1
ATOM 1331 C C . ASN A 1 166 ? -2.179 -16.751 -3.618 1.00 71.25 166 ASN A C 1
ATOM 1333 O O . ASN A 1 166 ? -1.717 -17.438 -4.525 1.00 71.25 166 ASN A O 1
ATOM 1337 N N . SER A 1 167 ? -3.305 -16.051 -3.779 1.00 71.12 167 SER A N 1
ATOM 1338 C CA . SER A 1 167 ? -4.042 -15.981 -5.045 1.00 71.12 167 SER A CA 1
ATOM 1339 C C . SER A 1 167 ? -3.450 -14.985 -6.052 1.00 71.12 167 SER A C 1
ATOM 1341 O O . SER A 1 167 ? -3.865 -14.965 -7.216 1.00 71.12 167 SER A O 1
ATOM 1343 N N . ILE A 1 168 ? -2.477 -14.162 -5.641 1.00 69.50 168 ILE A N 1
ATOM 1344 C CA . ILE A 1 168 ? -1.715 -13.305 -6.552 1.00 69.50 168 ILE A CA 1
ATOM 1345 C C . ILE A 1 168 ? -0.828 -14.223 -7.397 1.00 69.50 168 ILE A C 1
ATOM 1347 O O . ILE A 1 168 ? 0.227 -14.681 -6.965 1.00 69.50 168 ILE A O 1
ATOM 1351 N N . ARG A 1 169 ? -1.301 -14.538 -8.606 1.00 68.31 169 ARG A N 1
ATOM 1352 C CA . ARG A 1 169 ? -0.556 -15.342 -9.583 1.00 68.31 169 ARG A CA 1
ATOM 1353 C C . ARG A 1 169 ? 0.712 -14.604 -10.009 1.00 68.31 169 ARG A C 1
ATOM 1355 O O . ARG A 1 169 ? 0.761 -13.380 -9.897 1.00 68.31 169 ARG A O 1
ATOM 1362 N N . SER A 1 170 ? 1.697 -15.364 -10.504 1.00 59.06 170 SER A N 1
ATOM 1363 C CA . SER A 1 170 ? 3.010 -14.855 -10.922 1.00 59.06 170 SER A CA 1
ATOM 1364 C C . SER A 1 170 ? 2.879 -13.510 -11.630 1.00 59.06 170 SER A C 1
ATOM 1366 O O . SER A 1 170 ? 2.181 -13.401 -12.637 1.00 59.06 170 SER A O 1
ATOM 1368 N N . LEU A 1 171 ? 3.512 -12.489 -11.055 1.00 64.94 171 LEU A N 1
ATOM 1369 C CA . LEU A 1 171 ? 3.521 -11.128 -11.591 1.00 64.94 171 LEU A CA 1
ATOM 1370 C C . LEU A 1 171 ? 4.573 -10.960 -12.701 1.00 64.94 171 LEU A C 1
ATOM 1372 O O . LEU A 1 171 ? 4.713 -9.867 -13.233 1.00 64.94 171 LEU A O 1
ATOM 1376 N N . SER A 1 172 ? 5.306 -12.030 -13.024 1.00 51.91 172 SER A N 1
ATOM 1377 C CA . SER A 1 172 ? 6.357 -12.109 -14.046 1.00 51.91 172 SER A CA 1
ATOM 1378 C C . SER A 1 172 ? 5.813 -12.337 -15.451 1.00 51.91 172 SER A C 1
ATOM 1380 O O . SER A 1 172 ? 5.024 -13.304 -15.590 1.00 51.91 172 SER A O 1
#

Foldseek 3Di:
DDDDDDPDPPPPPPPPPDPPVVVVVVVVVVVVVVVCVVPVVVDDPQCDPVNPADAAALVPDDLVLLLLLLQLVLVQLVAADPDDCVQPVPGGGNVVNLVSVCVVCVVVQPPDPNVVVVVVVSQVVVQCCSCVPVVNPHGHYDHPCVSQVVPVQPDPQNDPDCSHNVVNPDSD

Radius of gyration: 21.69 Å; chains: 1; bounding box: 58×72×48 Å